Protein AF-A0A1H9VL06-F1 (afdb_monomer_lite)

Organism: NCBI:txid390241

Sequence (172 aa):
MDNLSITLTSAKCELLDNILKEFKDESYIKTDRVSKIFRGNDILAADYLGLLSQLQLITLIGEVEGYALPAMIGKQSGVKMFMSEGGFMRRFELKQLQETAGKGVQELQTENLNLSSANRTHKEKIEKMETVIRQYQEQIELFKQAKFNEIFIRIGLFLLGVALTWLIISLM

Secondary structure (DSSP, 8-state):
---------HHHHHHHHHHHHHTTT-SEEEHHHHHHHTTT-HHHHHHHHHHHHHTTSEEEES--TT-SS-SEEEEPTHHHHHHHTTHHHHHHHHHHHHHHHHHHHHHHHHHHHHHHHHHHHHHHHHHHHHHHHHHHHHHHHHHHHHHHHHHHHHHHHHHHHHHHHHHHHHH-

Foldseek 3Di:
DPPPPPPCDLVNQVLLLVVLVLCPVNQKDFCVSNCVSVVNPLQVSLVSLVVCVVVVQKDAAQDDPPGSHGGMIGGGPCSVVCVVCVGSNNVVVVVVVVVVVVVVVVVVVVVVVVVVVVVVVVVVVVVVVVVVVVVVVVVVVVVVVVVVVVVVVVVVVVVVVVVVVVVVVVVD

Radius of gyration: 45.83 Å; chains: 1; bounding box: 81×26×135 Å

Structure (mmCIF, N/CA/C/O backbone):
data_AF-A0A1H9VL06-F1
#
_entry.id   AF-A0A1H9VL06-F1
#
loop_
_atom_site.group_PDB
_atom_site.id
_atom_site.type_symbol
_atom_site.label_atom_id
_atom_site.label_alt_id
_atom_site.label_comp_id
_atom_site.label_asym_id
_atom_site.label_entity_id
_atom_site.label_seq_id
_atom_site.pdbx_PDB_ins_code
_atom_site.Cartn_x
_atom_site.Cartn_y
_atom_site.Cartn_z
_atom_site.occupancy
_atom_site.B_iso_or_equiv
_atom_site.auth_seq_id
_atom_site.auth_comp_id
_atom_site.auth_asym_id
_atom_site.auth_atom_id
_atom_site.pdbx_PDB_model_num
ATOM 1 N N . MET A 1 1 ? -14.306 11.930 6.493 1.00 37.00 1 MET A N 1
ATOM 2 C CA . MET A 1 1 ? -14.124 11.011 7.647 1.00 37.00 1 MET A CA 1
ATOM 3 C C . MET A 1 1 ? -12.625 10.969 7.934 1.00 37.00 1 MET A C 1
ATOM 5 O O . MET A 1 1 ? -11.997 9.934 7.773 1.00 37.00 1 MET A O 1
ATOM 9 N N . ASP A 1 2 ? -12.040 12.114 8.307 1.00 35.06 2 ASP A N 1
ATOM 10 C CA . ASP A 1 2 ? -10.597 12.365 8.112 1.00 35.06 2 ASP A CA 1
ATOM 11 C C . ASP A 1 2 ? -9.823 12.638 9.411 1.00 35.06 2 ASP A C 1
ATOM 13 O O . ASP A 1 2 ? -8.694 13.107 9.371 1.00 35.06 2 ASP A O 1
ATOM 17 N N . ASN A 1 3 ? -10.397 12.315 10.575 1.00 32.56 3 ASN A N 1
ATOM 18 C CA . ASN A 1 3 ? -9.820 12.676 11.879 1.00 32.56 3 ASN A CA 1
ATOM 19 C C . ASN A 1 3 ? -9.264 11.508 12.706 1.00 32.56 3 ASN A C 1
ATOM 21 O O . ASN A 1 3 ? -9.113 11.629 13.917 1.00 32.56 3 ASN A O 1
ATOM 25 N N . LEU A 1 4 ? -8.893 10.392 12.078 1.00 43.59 4 LEU A N 1
ATOM 26 C CA . LEU A 1 4 ? -8.028 9.407 12.731 1.00 43.59 4 LEU A CA 1
ATOM 27 C C . LEU A 1 4 ? -6.730 9.244 11.944 1.00 43.59 4 LEU A C 1
ATOM 29 O O . LEU A 1 4 ? -6.505 8.244 11.269 1.00 43.59 4 LEU A O 1
ATOM 33 N N . SER A 1 5 ? -5.823 10.209 12.110 1.00 39.56 5 SER A N 1
ATOM 34 C CA . SER A 1 5 ? -4.390 10.035 11.839 1.00 39.56 5 SER A CA 1
ATOM 35 C C . SER A 1 5 ? -3.718 9.156 12.908 1.00 39.56 5 SER A C 1
ATOM 37 O O . SER A 1 5 ? -2.572 9.389 13.291 1.00 39.56 5 SER A O 1
ATOM 39 N N . ILE A 1 6 ? -4.431 8.159 13.438 1.00 50.44 6 ILE A N 1
ATOM 40 C CA . ILE A 1 6 ? -3.809 7.116 14.239 1.00 50.44 6 ILE A CA 1
ATOM 41 C C . ILE A 1 6 ? -3.062 6.250 13.242 1.00 50.44 6 ILE A C 1
ATOM 43 O O . ILE A 1 6 ? -3.665 5.653 12.350 1.00 50.44 6 ILE A O 1
ATOM 47 N N . THR A 1 7 ? -1.743 6.183 13.381 1.00 57.81 7 THR A N 1
ATOM 48 C CA . THR A 1 7 ? -0.907 5.166 12.746 1.00 57.81 7 THR A CA 1
ATOM 49 C C . THR A 1 7 ? -1.349 3.808 13.303 1.00 57.81 7 THR A C 1
ATOM 51 O O . THR A 1 7 ? -0.815 3.291 14.286 1.00 57.81 7 THR A O 1
ATOM 54 N N . LEU A 1 8 ? -2.441 3.288 12.745 1.00 66.94 8 LEU A N 1
ATOM 55 C CA . LEU A 1 8 ? -2.994 1.977 13.030 1.00 66.94 8 LEU A CA 1
ATOM 56 C C . LEU A 1 8 ? -2.010 0.974 12.444 1.00 66.94 8 LEU A C 1
ATOM 58 O O . LEU A 1 8 ? -1.888 0.848 11.230 1.00 66.94 8 LEU A O 1
ATOM 62 N N . THR A 1 9 ? -1.239 0.327 13.310 1.00 82.69 9 THR A N 1
ATOM 63 C CA . THR A 1 9 ? -0.393 -0.800 12.923 1.00 82.69 9 THR A CA 1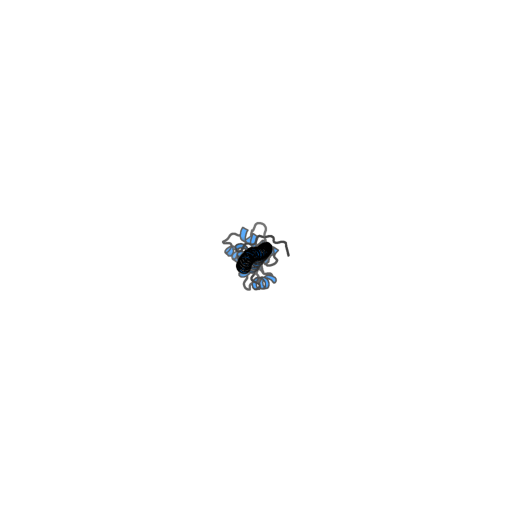
ATOM 64 C C . THR A 1 9 ? -1.247 -2.062 12.836 1.00 82.69 9 THR A C 1
ATOM 66 O O . THR A 1 9 ? -2.301 -2.139 13.468 1.00 82.69 9 THR A O 1
ATOM 69 N N . SER A 1 10 ? -0.768 -3.078 12.113 1.00 83.19 10 SER A N 1
ATOM 70 C CA . SER A 1 10 ? -1.447 -4.382 12.024 1.00 83.19 10 SER A CA 1
ATOM 71 C C . SER A 1 10 ? -1.817 -4.934 13.411 1.00 83.19 10 SER A C 1
ATOM 73 O O . SER A 1 10 ? -2.980 -5.222 13.673 1.00 83.19 10 SER A O 1
ATOM 75 N N . ALA A 1 11 ? -0.868 -4.927 14.356 1.00 85.25 11 ALA A N 1
ATOM 76 C CA . ALA A 1 11 ? -1.106 -5.387 15.726 1.00 85.25 11 ALA A CA 1
ATOM 77 C C . ALA A 1 11 ? -2.207 -4.595 16.462 1.00 85.25 11 ALA A C 1
ATOM 79 O O . ALA A 1 11 ? -2.993 -5.175 17.207 1.00 85.25 11 ALA A O 1
ATOM 80 N N . LYS A 1 12 ? -2.303 -3.273 16.244 1.00 86.62 12 LYS A N 1
ATOM 81 C CA . LYS A 1 12 ? -3.381 -2.453 16.823 1.00 86.62 12 LYS A CA 1
ATOM 82 C C . LYS A 1 12 ? -4.740 -2.838 16.238 1.00 86.62 12 LYS A C 1
ATOM 84 O O .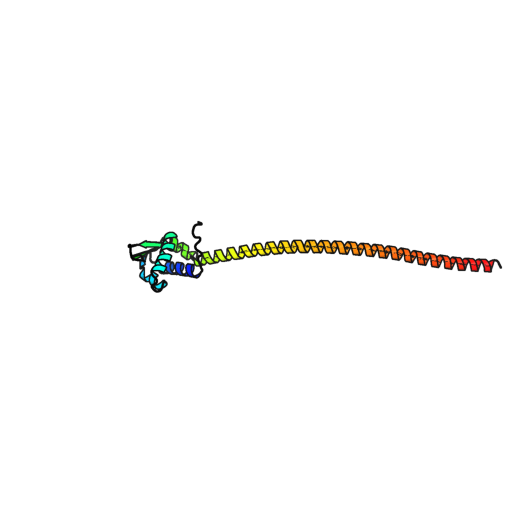 LYS A 1 12 ? -5.692 -3.008 16.993 1.00 86.62 12 LYS A O 1
ATOM 89 N N . CYS A 1 13 ? -4.824 -2.992 14.917 1.00 88.12 13 CYS A N 1
ATOM 90 C CA . CYS A 1 13 ? -6.049 -3.419 14.238 1.00 88.12 13 CYS A CA 1
ATOM 91 C C . CYS A 1 13 ? -6.510 -4.797 14.716 1.00 88.12 13 CYS A C 1
ATOM 93 O O . CYS A 1 13 ? -7.690 -4.985 14.989 1.00 88.12 13 CYS A O 1
ATOM 95 N N . GLU A 1 14 ? -5.576 -5.736 14.871 1.00 89.75 14 GLU A N 1
ATOM 96 C CA . GLU A 1 14 ? -5.870 -7.081 15.359 1.00 89.75 14 GLU A CA 1
ATOM 97 C C . GLU A 1 14 ? -6.457 -7.053 16.774 1.00 89.75 14 GLU A C 1
ATOM 99 O O . GLU A 1 14 ? -7.474 -7.692 17.034 1.00 89.75 14 GLU A O 1
ATOM 104 N N . LEU A 1 15 ? -5.860 -6.276 17.683 1.00 91.12 15 LEU A N 1
ATOM 105 C CA . LEU A 1 15 ? -6.366 -6.129 19.047 1.00 91.12 15 LEU A CA 1
ATOM 106 C C . LEU A 1 15 ? -7.764 -5.499 19.076 1.00 91.12 15 LEU A C 1
ATOM 108 O O . LEU A 1 15 ? -8.631 -6.002 19.787 1.00 91.12 15 LEU A O 1
ATOM 112 N N . LEU A 1 16 ? -8.013 -4.455 18.279 1.00 92.19 16 LEU A N 1
ATOM 113 C CA . LEU A 1 16 ? -9.342 -3.842 18.156 1.00 92.19 16 LEU A CA 1
ATOM 114 C C . LEU A 1 16 ? -10.381 -4.849 17.641 1.00 92.19 16 LEU A C 1
ATOM 116 O O . LEU A 1 16 ? -11.458 -4.977 18.224 1.00 92.19 16 LEU A O 1
ATOM 120 N N . ASP A 1 17 ? -10.042 -5.611 16.600 1.00 92.00 17 ASP A N 1
ATOM 121 C CA . ASP A 1 17 ? -10.915 -6.654 16.058 1.00 92.00 17 ASP A CA 1
ATOM 122 C C . ASP A 1 17 ? -11.160 -7.774 17.080 1.00 92.00 17 ASP A C 1
ATOM 124 O O . ASP A 1 17 ? -12.273 -8.289 17.172 1.00 92.00 17 ASP A O 1
ATOM 128 N N . ASN A 1 18 ? -10.158 -8.143 17.882 1.00 92.50 18 ASN A N 1
ATOM 129 C CA . ASN A 1 18 ? -10.296 -9.162 18.924 1.00 92.50 18 ASN A CA 1
ATOM 130 C C . ASN A 1 18 ? -11.260 -8.724 20.034 1.00 92.50 18 ASN A C 1
ATOM 132 O O . ASN A 1 18 ? -12.087 -9.528 20.462 1.00 92.50 18 ASN A O 1
ATOM 136 N N . ILE A 1 19 ? -11.237 -7.449 20.438 1.00 92.19 19 ILE A N 1
ATOM 137 C CA . ILE A 1 19 ? -12.223 -6.899 21.383 1.00 92.19 19 ILE A CA 1
ATOM 138 C C . ILE A 1 19 ? -13.637 -6.999 20.801 1.00 92.19 19 ILE A C 1
ATOM 140 O O . ILE A 1 19 ? -14.561 -7.434 21.484 1.00 92.19 19 ILE A O 1
ATOM 144 N N . LEU A 1 20 ? -13.822 -6.634 19.530 1.00 92.06 20 LEU A N 1
ATOM 145 C CA . LEU A 1 20 ? -15.137 -6.698 18.886 1.00 92.06 20 LEU A CA 1
ATOM 146 C C . LEU A 1 20 ? -15.634 -8.140 18.708 1.00 92.06 20 LEU A C 1
ATOM 148 O O . LEU A 1 20 ? -16.834 -8.396 18.828 1.00 92.06 20 LEU A O 1
ATOM 152 N N . LYS A 1 21 ? -14.731 -9.099 18.477 1.00 92.00 21 LYS A N 1
ATOM 153 C CA . LYS A 1 21 ? -15.059 -10.533 18.395 1.00 92.00 21 LYS A CA 1
ATOM 154 C C . LYS A 1 21 ? -15.513 -11.118 19.730 1.00 92.00 21 LYS A C 1
ATOM 156 O O . LYS A 1 21 ? -16.337 -12.033 19.719 1.00 92.00 21 LYS A O 1
ATOM 161 N N . GLU A 1 22 ? -15.049 -10.590 20.865 1.00 92.25 22 GLU A N 1
ATOM 162 C CA . GLU A 1 22 ? -15.485 -11.069 22.184 1.00 92.25 22 GLU A CA 1
ATOM 163 C C . GLU A 1 22 ? -16.991 -10.932 22.396 1.00 92.25 22 GLU A C 1
ATOM 165 O O . GLU A 1 22 ? -17.587 -11.757 23.086 1.00 92.25 22 GLU A O 1
ATOM 170 N N . PHE A 1 23 ? -17.641 -9.963 21.755 1.00 90.38 23 PHE A N 1
ATOM 171 C CA . PHE A 1 23 ? -19.088 -9.830 21.860 1.00 90.38 23 PHE A CA 1
ATOM 172 C C . PHE A 1 23 ? -19.846 -11.037 21.316 1.00 90.38 23 PHE A C 1
ATOM 174 O O . PHE A 1 23 ? -20.930 -11.312 21.815 1.00 90.38 23 PHE A O 1
ATOM 181 N N . LYS A 1 24 ? -19.319 -11.763 20.319 1.00 87.75 24 LYS A N 1
ATOM 182 C CA . LYS A 1 24 ? -20.062 -12.831 19.626 1.00 87.75 24 LYS A CA 1
ATOM 183 C C . LYS A 1 24 ? -21.483 -12.330 19.276 1.00 87.75 24 LYS A C 1
ATOM 185 O O . LYS A 1 24 ? -21.636 -11.298 18.612 1.00 87.75 24 LYS A O 1
ATOM 190 N N . ASP A 1 25 ? -22.515 -12.986 19.804 1.00 84.81 25 ASP A N 1
ATOM 191 C CA . ASP A 1 25 ? -23.921 -12.590 19.659 1.00 84.81 25 ASP A CA 1
ATOM 192 C C . ASP A 1 25 ? -24.446 -11.715 20.811 1.00 84.81 25 ASP A C 1
ATOM 194 O O . ASP A 1 25 ? -25.521 -11.125 20.705 1.00 84.81 25 ASP A O 1
ATOM 198 N N . GLU A 1 26 ? -23.675 -11.556 21.886 1.00 89.12 26 GLU A N 1
ATOM 199 C CA . GLU A 1 26 ? -24.036 -10.750 23.049 1.00 89.12 26 GLU A CA 1
ATOM 200 C C . GLU A 1 26 ? -24.085 -9.255 22.685 1.00 89.12 26 GLU A C 1
ATOM 202 O O . GLU A 1 26 ? -23.326 -8.747 21.848 1.00 89.12 26 GLU A O 1
ATOM 207 N N . SER A 1 27 ? -25.024 -8.538 23.309 1.00 89.38 27 SER A N 1
ATOM 208 C CA . SER A 1 27 ? -25.140 -7.076 23.176 1.00 89.38 27 SER A CA 1
ATOM 209 C C . SER A 1 27 ? -24.259 -6.336 24.177 1.00 89.38 27 SER A C 1
ATOM 211 O O . SER A 1 27 ? -23.960 -5.165 23.971 1.00 89.38 27 SER A O 1
ATOM 213 N N . TYR A 1 28 ? -23.823 -7.013 25.239 1.00 91.88 28 TYR A N 1
ATOM 214 C CA . TYR A 1 28 ? -22.965 -6.452 26.271 1.00 91.88 28 TYR A CA 1
ATOM 215 C C . TYR A 1 28 ? -21.981 -7.507 26.755 1.00 91.88 28 TYR A C 1
ATOM 217 O O . TYR A 1 28 ? -22.350 -8.671 26.876 1.00 91.88 28 TYR A O 1
ATOM 225 N N . ILE A 1 29 ? -20.764 -7.090 27.085 1.00 92.69 29 ILE A N 1
ATOM 226 C CA . ILE A 1 29 ? -19.753 -7.935 27.719 1.00 92.69 29 ILE A CA 1
ATOM 227 C C . ILE A 1 29 ? -19.229 -7.266 28.986 1.00 92.69 29 ILE A C 1
ATOM 229 O O . ILE A 1 29 ? -19.222 -6.040 29.115 1.00 92.69 29 ILE A O 1
ATOM 233 N N . LYS A 1 30 ? -18.787 -8.092 29.932 1.00 90.94 30 LYS A N 1
ATOM 234 C CA . LYS A 1 30 ? -18.057 -7.630 31.110 1.00 90.94 30 LYS A CA 1
ATOM 235 C C . LYS A 1 30 ? -16.602 -7.345 30.754 1.00 90.94 30 LYS A C 1
ATOM 237 O O . LYS A 1 30 ? -16.020 -7.974 29.867 1.00 90.94 30 LYS A O 1
ATOM 242 N N . THR A 1 31 ? -16.016 -6.405 31.477 1.00 89.12 31 THR A N 1
ATOM 243 C CA . THR A 1 31 ? -14.690 -5.880 31.156 1.00 89.12 31 THR A CA 1
ATOM 244 C C . THR A 1 31 ? -13.547 -6.841 31.496 1.00 89.12 31 THR A C 1
ATOM 246 O O . THR A 1 31 ? -12.474 -6.761 30.902 1.00 89.12 31 THR A O 1
ATOM 249 N N . ASP A 1 32 ? -13.792 -7.836 32.352 1.00 88.19 32 ASP A N 1
ATOM 250 C CA . ASP A 1 32 ? -12.866 -8.942 32.628 1.00 88.19 32 ASP A CA 1
ATOM 251 C C . ASP A 1 32 ? -12.513 -9.741 31.361 1.00 88.19 32 ASP A C 1
ATOM 253 O O . ASP A 1 32 ? -11.379 -10.199 31.207 1.00 88.19 32 ASP A O 1
ATOM 257 N N . ARG A 1 33 ? -13.454 -9.880 30.418 1.00 89.44 33 ARG A N 1
ATOM 258 C CA . ARG A 1 33 ? -13.209 -10.539 29.125 1.00 89.44 33 ARG A CA 1
ATOM 259 C C . ARG A 1 33 ? -12.225 -9.755 28.269 1.00 89.44 33 ARG A C 1
ATOM 261 O O . ARG A 1 33 ? -11.343 -10.351 27.659 1.00 89.44 33 ARG A O 1
ATOM 268 N N . VAL A 1 34 ? -12.337 -8.429 28.274 1.00 89.50 34 VAL A N 1
ATOM 269 C CA . VAL A 1 34 ? -11.412 -7.557 27.543 1.00 89.50 34 VAL A CA 1
ATOM 270 C C . VAL A 1 34 ? -10.051 -7.513 28.231 1.00 89.50 34 VAL A C 1
ATOM 272 O O . VAL A 1 34 ? -9.036 -7.674 27.562 1.00 89.50 34 VAL A O 1
ATOM 275 N N . SER A 1 35 ? -10.002 -7.409 29.561 1.00 88.44 35 SER A N 1
ATOM 276 C CA . SER A 1 35 ? -8.740 -7.410 30.317 1.00 88.44 35 SER A CA 1
ATOM 277 C C . SER A 1 35 ? -7.899 -8.675 30.053 1.00 88.44 35 SER A C 1
ATOM 279 O O . SER A 1 35 ? -6.672 -8.598 29.940 1.00 88.44 35 SER A O 1
ATOM 281 N N . LYS A 1 36 ? -8.534 -9.835 29.806 1.00 89.88 36 LYS A N 1
ATOM 282 C CA . LYS A 1 36 ? -7.838 -11.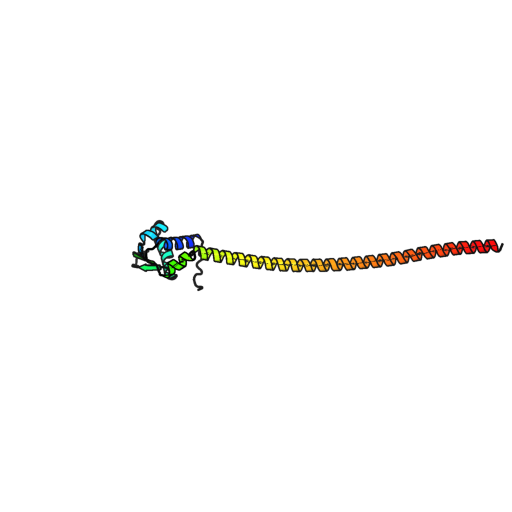070 29.383 1.00 89.88 36 LYS A CA 1
ATOM 283 C C . LYS A 1 36 ? -7.089 -10.927 28.054 1.00 89.88 36 LYS A C 1
ATOM 285 O O . LYS A 1 36 ? -5.986 -11.461 27.944 1.00 89.88 36 LYS A O 1
ATOM 290 N N . ILE A 1 37 ? -7.631 -10.194 27.076 1.00 89.31 37 ILE A N 1
ATOM 291 C CA . ILE A 1 37 ? -6.950 -9.923 25.792 1.00 89.31 37 ILE A CA 1
ATOM 292 C C . ILE A 1 37 ? -5.649 -9.151 26.040 1.00 89.31 37 ILE A C 1
ATOM 294 O O . ILE A 1 37 ? -4.616 -9.445 25.440 1.00 89.31 37 ILE A O 1
ATOM 298 N N . PHE A 1 38 ? -5.685 -8.208 26.980 1.00 90.06 38 PHE A N 1
ATOM 299 C CA . PHE A 1 38 ? -4.555 -7.352 27.336 1.00 90.06 38 PHE A CA 1
ATOM 300 C C . PHE A 1 38 ? -3.674 -7.924 28.453 1.00 90.06 38 PHE A C 1
ATOM 302 O O . PHE A 1 38 ? -2.795 -7.225 28.955 1.00 90.06 38 PHE A O 1
ATOM 309 N N . ARG A 1 39 ? -3.871 -9.194 28.840 1.00 88.38 39 ARG A N 1
ATOM 310 C CA . ARG A 1 39 ? -3.117 -9.875 29.910 1.00 88.38 39 ARG A CA 1
ATOM 311 C C . ARG A 1 39 ? -3.102 -9.088 31.233 1.00 88.38 39 ARG A C 1
ATOM 313 O O . ARG A 1 39 ? -2.088 -9.077 31.926 1.00 88.38 39 ARG A O 1
ATOM 320 N N . GLY A 1 40 ? -4.207 -8.421 31.567 1.00 83.94 40 GLY A N 1
ATOM 321 C CA . GLY A 1 40 ? -4.330 -7.598 32.776 1.00 83.94 40 GLY A CA 1
ATOM 322 C C . GLY A 1 40 ? -3.753 -6.183 32.662 1.00 83.94 40 GLY A C 1
ATOM 323 O O . GLY A 1 40 ? -3.675 -5.479 33.664 1.00 83.94 40 GLY A O 1
ATOM 324 N N . ASN A 1 41 ? -3.328 -5.743 31.471 1.00 88.69 41 ASN A N 1
ATOM 325 C CA . ASN A 1 41 ? -2.945 -4.350 31.254 1.00 88.69 41 ASN A CA 1
ATOM 326 C C . ASN A 1 41 ? -4.190 -3.481 31.035 1.00 88.69 41 ASN A C 1
ATOM 328 O O . ASN A 1 41 ? -4.588 -3.196 29.903 1.00 88.69 41 ASN A O 1
ATOM 332 N N . ASP A 1 42 ? -4.796 -3.072 32.144 1.00 87.12 42 ASP A N 1
ATOM 333 C CA . ASP A 1 42 ? -6.070 -2.356 32.151 1.00 87.12 42 ASP A CA 1
ATOM 334 C C . ASP A 1 42 ? -5.970 -0.937 31.575 1.00 87.12 42 ASP A C 1
ATOM 336 O O . ASP A 1 42 ? -6.920 -0.464 30.958 1.00 87.12 42 ASP A O 1
ATOM 340 N N . ILE A 1 43 ? -4.808 -0.287 31.697 1.00 87.69 43 ILE A N 1
ATOM 341 C CA . ILE A 1 43 ? -4.547 1.032 31.097 1.00 87.69 43 ILE A CA 1
ATOM 342 C C . ILE A 1 43 ? -4.575 0.919 29.570 1.00 87.69 43 ILE A C 1
ATOM 344 O O . ILE A 1 43 ? -5.278 1.665 28.895 1.00 87.69 43 ILE A O 1
ATOM 348 N N . LEU A 1 44 ? -3.858 -0.065 29.018 1.00 88.94 44 LEU A N 1
ATOM 349 C CA . LEU A 1 44 ? -3.837 -0.290 27.576 1.00 88.94 44 LEU A CA 1
ATOM 350 C C . LEU A 1 44 ? -5.215 -0.719 27.057 1.00 88.94 44 LEU A C 1
ATOM 352 O O . LEU A 1 44 ? -5.631 -0.287 25.988 1.00 88.94 44 LEU A O 1
ATOM 356 N N . ALA A 1 45 ? -5.941 -1.546 27.809 1.00 90.06 45 ALA A N 1
ATOM 357 C CA . ALA A 1 45 ? -7.308 -1.912 27.461 1.00 90.06 45 ALA A CA 1
ATOM 358 C C . ALA A 1 45 ? -8.230 -0.680 27.421 1.00 90.06 45 ALA A C 1
ATOM 360 O O . ALA A 1 45 ? -9.008 -0.538 26.477 1.00 90.06 45 ALA A O 1
ATOM 361 N N . ALA A 1 46 ? -8.107 0.229 28.393 1.00 89.62 46 ALA A N 1
ATOM 362 C CA . ALA A 1 46 ? -8.872 1.471 28.448 1.00 89.62 46 ALA A CA 1
ATOM 363 C C . ALA A 1 46 ? -8.630 2.350 27.215 1.00 89.62 46 ALA A C 1
ATOM 365 O O . ALA A 1 46 ? -9.594 2.813 26.609 1.00 89.62 46 ALA A O 1
ATOM 366 N N . ASP A 1 47 ? -7.376 2.495 26.776 1.00 89.62 47 ASP A N 1
ATOM 367 C CA . ASP A 1 47 ? -7.038 3.259 25.569 1.00 89.62 47 ASP A CA 1
ATOM 368 C C . ASP A 1 47 ? -7.762 2.709 24.328 1.00 89.62 47 ASP A C 1
ATOM 370 O O . ASP A 1 47 ? -8.360 3.457 23.552 1.00 89.62 47 ASP A O 1
ATOM 374 N N . TYR A 1 48 ? -7.758 1.385 24.140 1.00 90.88 48 TYR A N 1
ATOM 375 C CA . TYR A 1 48 ? -8.402 0.751 22.983 1.00 90.88 48 TYR A CA 1
ATOM 376 C C . TYR A 1 48 ? -9.928 0.823 23.057 1.00 90.88 48 TYR A C 1
ATOM 378 O O . TYR A 1 48 ? -10.585 1.017 22.034 1.00 90.88 48 TYR A O 1
ATOM 386 N N . LEU A 1 49 ? -10.501 0.701 24.254 1.00 91.50 49 LEU A N 1
ATOM 387 C CA . LEU A 1 49 ? -11.933 0.893 24.469 1.00 91.50 49 LEU A CA 1
ATOM 388 C C . LEU A 1 49 ? -12.346 2.348 24.210 1.00 91.50 49 LEU A C 1
ATOM 390 O O . LEU A 1 49 ? -13.358 2.587 23.553 1.00 91.50 49 LEU A O 1
ATOM 394 N N . GLY A 1 50 ? -11.531 3.315 24.630 1.00 89.44 50 GLY A N 1
ATOM 395 C CA . GLY A 1 50 ? -11.721 4.727 24.312 1.00 89.44 50 GLY A CA 1
ATOM 396 C C . GLY A 1 50 ? -11.757 4.966 22.803 1.00 89.44 50 GLY A C 1
ATOM 397 O O . GLY A 1 50 ? -12.677 5.612 22.304 1.00 89.44 50 GLY A O 1
ATOM 398 N N . LEU A 1 51 ? -10.828 4.364 22.053 1.00 89.06 51 LEU A N 1
ATOM 399 C CA . LEU A 1 51 ? -10.815 4.444 20.588 1.00 89.06 51 LEU A CA 1
ATOM 400 C C . LEU A 1 51 ? -12.067 3.833 19.949 1.00 89.06 51 LEU A C 1
ATOM 402 O O . LEU A 1 51 ? -12.675 4.448 19.075 1.00 89.06 51 LEU A O 1
ATOM 406 N N . LEU A 1 52 ? -12.484 2.642 20.382 1.00 90.88 52 LEU A N 1
ATOM 407 C CA . LEU A 1 52 ? -13.699 2.001 19.865 1.00 90.88 52 LEU A CA 1
ATOM 408 C C . LEU A 1 52 ? -14.968 2.801 20.202 1.00 90.88 52 LEU A C 1
ATOM 410 O O . LEU A 1 52 ? -15.910 2.816 19.408 1.00 90.88 52 LEU A O 1
ATOM 414 N N . SER A 1 53 ? -14.993 3.467 21.358 1.00 90.75 53 SER A N 1
ATOM 415 C CA . SER A 1 53 ? -16.084 4.349 21.783 1.00 90.75 53 SER A CA 1
ATOM 416 C C . SER A 1 53 ? -16.143 5.614 20.921 1.00 90.75 53 SER A C 1
ATOM 418 O O . SER A 1 53 ? -17.195 5.950 20.378 1.00 90.75 53 SER A O 1
ATOM 420 N N . GLN A 1 54 ? -14.995 6.259 20.677 1.00 89.62 54 GLN A N 1
ATOM 421 C CA . GLN A 1 54 ? -14.876 7.408 19.767 1.00 89.62 54 GLN A CA 1
ATOM 422 C C . GLN A 1 54 ? -15.310 7.070 18.336 1.00 89.62 54 GLN A C 1
ATOM 424 O O . GLN A 1 54 ? -15.916 7.895 17.655 1.00 89.62 54 GLN A O 1
ATOM 429 N N . LEU A 1 55 ? -15.029 5.844 17.889 1.00 87.62 55 LEU A N 1
ATOM 430 C CA . LEU A 1 55 ? -15.444 5.321 16.588 1.00 87.62 55 LEU A CA 1
ATOM 431 C C . LEU A 1 55 ? -16.907 4.860 16.542 1.00 87.62 55 LEU A C 1
ATOM 433 O O . LEU A 1 55 ? -17.337 4.358 15.505 1.00 87.62 55 LEU A O 1
ATOM 437 N N . GLN A 1 56 ? -17.667 5.026 17.630 1.00 89.62 56 GLN A N 1
ATOM 438 C CA . GLN A 1 56 ? -19.076 4.630 17.730 1.00 89.62 56 GLN A CA 1
ATOM 439 C C . GLN A 1 56 ? -19.296 3.141 17.415 1.00 89.62 56 GLN A C 1
ATOM 441 O O . GLN A 1 56 ? -20.275 2.736 16.793 1.00 89.62 56 GLN A O 1
ATOM 446 N N . LEU A 1 57 ? -18.354 2.296 17.832 1.00 89.56 57 LEU A N 1
ATOM 447 C CA . LEU A 1 57 ? -18.481 0.843 17.725 1.00 89.56 57 LEU A CA 1
ATOM 448 C C . LEU A 1 57 ? -18.931 0.245 19.056 1.00 89.56 57 LEU A C 1
ATOM 450 O O . LEU A 1 57 ? -19.682 -0.727 19.087 1.00 89.56 57 LEU A O 1
ATOM 454 N N . ILE A 1 58 ? -18.545 0.848 20.173 1.00 93.38 58 ILE A N 1
ATOM 455 C CA . ILE A 1 58 ? -18.966 0.394 21.498 1.00 93.38 58 ILE A CA 1
ATOM 456 C C . ILE A 1 58 ? -19.521 1.545 22.327 1.00 93.38 58 ILE A C 1
ATOM 458 O O . ILE A 1 58 ? -19.325 2.716 22.012 1.00 93.38 58 ILE A O 1
ATOM 462 N N . THR A 1 59 ? -20.201 1.190 23.408 1.00 92.06 59 THR A N 1
ATOM 463 C CA . THR A 1 59 ? -20.634 2.117 24.452 1.00 92.06 59 THR A CA 1
ATOM 464 C C . THR A 1 59 ? -20.048 1.655 25.776 1.00 92.06 59 THR A C 1
ATOM 466 O O . THR A 1 59 ? -20.198 0.491 26.146 1.00 92.06 59 THR A O 1
ATOM 469 N N . LEU A 1 60 ? -19.382 2.553 26.493 1.00 91.31 60 LEU A N 1
ATOM 470 C CA . LEU A 1 60 ? -18.798 2.273 27.804 1.00 91.31 60 LEU A CA 1
ATOM 471 C C . LEU A 1 60 ? -19.868 2.521 28.879 1.00 91.31 60 LEU A C 1
ATOM 473 O O . LEU A 1 60 ? -20.572 3.528 28.832 1.00 91.31 60 LEU A O 1
ATOM 477 N N . ILE A 1 61 ? -20.063 1.569 29.797 1.00 90.44 61 ILE A N 1
ATOM 478 C CA . ILE A 1 61 ? -21.148 1.590 30.792 1.00 90.44 61 ILE A CA 1
ATOM 479 C C . ILE A 1 61 ? -20.561 1.441 32.192 1.00 90.44 61 ILE A C 1
ATOM 481 O O . ILE A 1 61 ? -19.850 0.478 32.479 1.00 90.44 61 ILE A O 1
ATOM 485 N N . GLY A 1 62 ? -20.924 2.362 33.087 1.00 85.12 62 GLY A N 1
ATOM 486 C CA . GLY A 1 62 ? -20.430 2.362 34.464 1.00 85.12 62 GLY A CA 1
ATOM 487 C C . GLY A 1 62 ? -18.966 2.783 34.552 1.00 85.12 62 GLY A C 1
ATOM 488 O O . GLY A 1 62 ? -18.182 2.114 35.217 1.00 85.12 62 GLY A O 1
ATOM 489 N N . GLU A 1 63 ? -18.597 3.851 33.842 1.00 81.75 63 GLU A N 1
ATOM 490 C CA . GLU A 1 63 ? -17.323 4.538 34.055 1.00 81.75 63 GLU A CA 1
ATOM 491 C C . GLU A 1 63 ? -17.356 5.253 35.409 1.00 81.75 63 GLU A C 1
ATOM 493 O O . GLU A 1 63 ? -18.308 5.972 35.721 1.00 81.75 63 GLU A O 1
ATOM 498 N N . VAL A 1 64 ? -16.334 5.022 36.230 1.00 79.06 64 VAL A N 1
ATOM 499 C CA . VAL A 1 64 ? -16.200 5.607 37.568 1.00 79.06 64 VAL A CA 1
ATOM 500 C C . VAL A 1 64 ? -14.829 6.262 37.659 1.00 79.06 64 VAL A C 1
ATOM 502 O O . VAL A 1 64 ? -13.826 5.644 37.300 1.00 79.06 64 VAL A O 1
ATOM 505 N N . GLU A 1 65 ? -14.771 7.498 38.160 1.00 72.31 65 GLU A N 1
ATOM 506 C CA . GLU A 1 65 ? -13.496 8.180 38.399 1.00 72.31 65 GLU A CA 1
ATOM 507 C C . GLU A 1 65 ? -12.588 7.340 39.314 1.00 72.31 65 GLU A C 1
ATOM 509 O O . GLU A 1 65 ? -13.002 6.873 40.376 1.00 72.31 65 GLU A O 1
ATOM 514 N N . GLY A 1 66 ? -11.337 7.137 38.889 1.00 73.69 66 GLY A N 1
ATOM 515 C CA . GLY A 1 66 ? -10.335 6.357 39.623 1.00 73.69 66 GLY A CA 1
ATOM 516 C C . GLY A 1 66 ? -10.205 4.888 39.204 1.00 73.69 66 GLY A C 1
ATOM 517 O O . GLY A 1 66 ? -9.251 4.236 39.625 1.00 73.69 66 GLY A O 1
ATOM 518 N N . TYR A 1 67 ? -11.088 4.375 38.342 1.00 78.31 67 TYR A N 1
ATOM 519 C CA . TYR A 1 67 ? -10.961 3.043 37.745 1.00 78.31 67 TYR A CA 1
ATOM 520 C C . TYR A 1 67 ? -10.670 3.158 36.249 1.00 78.31 67 TYR A C 1
ATOM 522 O O . TYR A 1 67 ? -11.346 3.887 35.532 1.00 78.31 67 TYR A O 1
ATOM 530 N N . ALA A 1 68 ? -9.659 2.427 35.773 1.00 79.62 68 ALA A N 1
ATOM 531 C CA . ALA A 1 68 ? -9.238 2.493 34.371 1.00 79.62 68 ALA A CA 1
ATOM 532 C C . ALA A 1 68 ? -10.289 1.925 33.402 1.00 79.62 68 ALA A C 1
ATOM 534 O O . ALA A 1 68 ? -10.357 2.335 32.249 1.00 79.62 68 ALA A O 1
ATOM 535 N N . LEU A 1 69 ? -11.100 0.971 33.860 1.00 86.00 69 LEU A N 1
ATOM 536 C CA . LEU A 1 69 ? -12.004 0.202 33.019 1.00 86.00 69 LEU A CA 1
ATOM 537 C C . LEU A 1 69 ? -13.466 0.383 33.451 1.00 86.00 69 LEU A C 1
ATOM 539 O O . LEU A 1 69 ? -13.740 0.412 34.653 1.00 86.00 69 LEU A O 1
ATOM 543 N N . PRO A 1 70 ? -14.417 0.455 32.499 1.00 89.06 70 PRO A N 1
ATOM 544 C CA . PRO A 1 70 ? -15.841 0.527 32.814 1.00 89.06 70 PRO A CA 1
ATOM 545 C C . PRO A 1 70 ? -16.336 -0.782 33.438 1.00 89.06 70 PRO A C 1
ATOM 547 O O . PRO A 1 70 ? -15.699 -1.831 33.308 1.00 89.06 70 PRO A O 1
ATOM 550 N N . ALA A 1 71 ? -17.518 -0.766 34.051 1.00 87.44 71 ALA A N 1
ATOM 551 C CA . ALA A 1 71 ? -18.155 -1.984 34.552 1.00 87.44 71 ALA A CA 1
ATOM 552 C C . ALA A 1 71 ? -18.567 -2.944 33.419 1.00 87.44 71 ALA A C 1
ATOM 554 O O . ALA A 1 71 ? -18.426 -4.166 33.540 1.00 87.44 71 ALA A O 1
ATOM 555 N N . MET A 1 72 ? -19.093 -2.397 32.321 1.00 90.88 72 MET A N 1
ATOM 556 C CA . MET A 1 72 ? -19.566 -3.158 31.166 1.00 90.88 72 MET A CA 1
ATOM 557 C C . MET A 1 72 ? -19.332 -2.402 29.862 1.00 90.88 72 MET A C 1
ATOM 559 O O . MET A 1 72 ? -19.190 -1.180 29.831 1.00 90.88 72 MET A O 1
ATOM 563 N N . ILE A 1 73 ? -19.343 -3.150 28.765 1.00 93.62 73 ILE A N 1
ATOM 564 C CA . ILE A 1 73 ? -19.160 -2.619 27.421 1.00 93.62 73 ILE A CA 1
ATOM 565 C C . ILE A 1 73 ? -20.336 -3.089 26.570 1.00 93.62 73 ILE A C 1
ATOM 567 O O . ILE A 1 73 ? -20.610 -4.285 26.500 1.00 93.62 73 ILE A O 1
ATOM 571 N N . GLY A 1 74 ? -21.047 -2.156 25.944 1.00 92.19 74 GLY A N 1
ATOM 572 C CA . GLY A 1 74 ? -22.152 -2.416 25.025 1.00 92.19 74 GLY A CA 1
ATOM 573 C C . GLY A 1 74 ? -21.717 -2.398 23.564 1.00 92.19 74 GLY A C 1
ATOM 574 O O . GLY A 1 74 ? -20.898 -1.574 23.164 1.00 92.19 74 GLY A O 1
ATOM 575 N N . LYS A 1 75 ? -22.290 -3.293 22.760 1.00 92.94 75 LYS A N 1
ATOM 576 C CA . LYS A 1 75 ? -22.113 -3.366 21.307 1.00 92.94 75 LYS A CA 1
ATOM 577 C C . LYS A 1 75 ? -23.055 -2.381 20.626 1.00 92.94 75 LYS A C 1
ATOM 579 O O . LYS A 1 75 ? -24.263 -2.449 20.848 1.00 92.94 75 LYS A O 1
ATOM 584 N N . GLN A 1 76 ? -22.537 -1.517 19.754 1.00 91.75 76 GLN A N 1
ATOM 585 C CA . GLN A 1 76 ? -23.396 -0.690 18.905 1.00 91.75 76 GLN A CA 1
ATOM 586 C C . GLN A 1 76 ? -23.889 -1.462 17.672 1.00 91.75 76 GLN A C 1
ATOM 588 O O . GLN A 1 76 ? -23.283 -2.443 17.234 1.00 91.75 76 GLN A O 1
ATOM 593 N N . SER A 1 77 ? -25.002 -1.014 17.087 1.00 85.19 77 SER A N 1
ATOM 594 C CA . SER A 1 77 ? -25.648 -1.674 15.941 1.00 85.19 77 SER A CA 1
ATOM 595 C C . SER A 1 77 ? -24.726 -1.805 14.720 1.00 85.19 77 SER A C 1
ATOM 597 O O . SER A 1 77 ? -24.794 -2.807 14.006 1.00 85.19 77 SER A O 1
ATOM 599 N N . GLY A 1 78 ? -23.816 -0.846 14.520 1.00 83.69 78 GLY A N 1
ATOM 600 C CA . GLY A 1 78 ? -22.862 -0.828 13.407 1.00 83.69 78 GLY A CA 1
ATOM 601 C C . GLY A 1 78 ? -21.774 -1.906 13.465 1.00 83.69 78 GLY A C 1
ATOM 602 O O . GLY A 1 78 ? -21.202 -2.245 12.430 1.00 83.69 78 GLY A O 1
ATOM 603 N N . VAL A 1 79 ? -21.512 -2.510 14.631 1.00 87.75 79 VAL A N 1
ATOM 604 C CA . VAL A 1 79 ? -20.400 -3.465 14.806 1.00 87.75 79 VAL A CA 1
ATOM 605 C C . VAL A 1 79 ? -20.568 -4.709 13.954 1.00 87.75 79 VAL A C 1
ATOM 607 O O . VAL A 1 79 ? -19.603 -5.184 13.364 1.00 87.75 79 VAL A O 1
ATOM 610 N N . LYS A 1 80 ? -21.787 -5.253 13.864 1.00 87.12 80 LYS A N 1
ATOM 611 C CA . LYS A 1 80 ? -22.019 -6.493 13.112 1.00 87.12 80 LYS A CA 1
ATOM 612 C C . LYS A 1 80 ? -21.688 -6.305 11.630 1.00 87.12 80 LYS A C 1
ATOM 614 O O . LYS A 1 80 ? -21.019 -7.151 11.044 1.00 87.12 80 LYS A O 1
ATOM 619 N N . MET A 1 81 ? -22.121 -5.181 11.059 1.00 87.00 81 MET A N 1
ATOM 620 C CA . MET A 1 81 ? -21.820 -4.818 9.677 1.00 87.00 81 MET A CA 1
ATOM 621 C C . MET A 1 81 ? -20.320 -4.561 9.498 1.00 87.00 81 MET A C 1
ATOM 623 O O . MET A 1 81 ? -19.697 -5.174 8.636 1.00 87.00 81 MET A O 1
ATOM 627 N N . PHE A 1 82 ? -19.717 -3.766 10.382 1.00 88.69 82 PHE A N 1
ATOM 628 C CA . PHE A 1 82 ? -18.284 -3.472 10.361 1.00 88.69 82 PHE A CA 1
ATOM 629 C C . PHE A 1 82 ? -17.409 -4.738 10.393 1.00 88.69 82 PHE A C 1
ATOM 631 O O . PHE A 1 82 ? -16.478 -4.881 9.603 1.00 88.69 82 PHE A O 1
ATOM 638 N N . MET A 1 83 ? -17.737 -5.696 11.263 1.00 89.12 83 MET A N 1
ATOM 639 C CA . MET A 1 83 ? -17.015 -6.967 11.354 1.00 89.12 83 MET A CA 1
ATOM 640 C C . MET A 1 83 ? -17.267 -7.869 10.140 1.00 89.12 83 MET A C 1
ATOM 642 O O . MET A 1 83 ? -16.354 -8.571 9.714 1.00 89.12 83 MET A O 1
ATOM 646 N N . SER A 1 84 ? -18.468 -7.833 9.546 1.00 86.56 84 SER A N 1
ATOM 647 C CA . SER A 1 84 ? -18.764 -8.578 8.311 1.00 86.56 84 SER A CA 1
ATOM 648 C C . SER A 1 84 ? -17.997 -8.055 7.093 1.00 86.56 84 SER A C 1
ATOM 650 O O . SER A 1 84 ? -17.673 -8.824 6.194 1.00 86.56 84 SER A O 1
ATOM 652 N N . GLU A 1 85 ? -17.630 -6.772 7.098 1.00 85.75 85 GLU A N 1
ATOM 653 C CA . GLU A 1 85 ? -16.755 -6.154 6.095 1.00 85.75 85 GLU A CA 1
ATOM 654 C C . GLU A 1 85 ? -15.261 -6.462 6.325 1.00 85.75 85 GLU A C 1
ATOM 656 O O . GLU A 1 85 ? -14.408 -5.990 5.573 1.00 85.75 85 GLU A O 1
ATOM 661 N N . GLY A 1 86 ? -14.924 -7.253 7.350 1.00 81.38 86 GLY A N 1
ATOM 662 C CA . GLY A 1 86 ? -13.550 -7.643 7.676 1.00 81.38 86 GLY A CA 1
ATOM 663 C C . GLY A 1 86 ? -12.843 -6.744 8.697 1.00 81.38 86 GLY A C 1
ATOM 664 O O . GLY A 1 86 ? -11.639 -6.900 8.901 1.00 81.38 86 GLY A O 1
ATOM 665 N N . GLY A 1 87 ? -13.566 -5.827 9.348 1.00 89.75 87 GLY A N 1
ATOM 666 C CA . GLY A 1 87 ? -13.079 -5.078 10.506 1.00 89.75 87 GLY A CA 1
ATOM 667 C C . GLY A 1 87 ? -11.951 -4.083 10.215 1.00 89.75 87 GLY A C 1
ATOM 668 O O . GLY A 1 87 ? -11.812 -3.541 9.111 1.00 89.75 87 GLY A O 1
ATOM 669 N N . PHE A 1 88 ? -11.136 -3.817 11.234 1.00 89.62 88 PHE A N 1
ATOM 670 C CA . PHE A 1 88 ? -9.993 -2.911 11.144 1.00 89.62 88 PHE A CA 1
ATOM 671 C C . PHE A 1 88 ? -8.875 -3.487 10.279 1.00 89.62 88 PHE A C 1
ATOM 673 O O . PHE A 1 88 ? -8.260 -2.740 9.511 1.00 89.62 88 PHE A O 1
ATOM 680 N N . MET A 1 89 ? -8.629 -4.799 10.354 1.00 87.31 89 MET A N 1
ATOM 681 C CA . MET A 1 89 ? -7.563 -5.435 9.579 1.00 87.31 89 MET A CA 1
ATOM 682 C C . MET A 1 89 ? -7.791 -5.294 8.073 1.00 87.31 89 MET A C 1
ATOM 684 O O . MET A 1 89 ? -6.887 -4.887 7.343 1.00 87.31 89 MET A O 1
ATOM 688 N N . ARG A 1 90 ? -9.022 -5.519 7.599 1.00 85.44 90 ARG A N 1
ATOM 689 C CA . ARG A 1 90 ? -9.334 -5.389 6.172 1.00 85.44 90 ARG A CA 1
ATOM 690 C C . ARG A 1 90 ? -9.122 -3.969 5.657 1.00 85.44 90 ARG A C 1
ATOM 692 O O . ARG A 1 90 ? -8.595 -3.772 4.563 1.00 85.44 90 ARG A O 1
ATOM 699 N N . ARG A 1 91 ? -9.506 -2.964 6.445 1.00 85.06 91 ARG A N 1
ATOM 700 C CA . ARG A 1 91 ? -9.307 -1.548 6.094 1.00 85.06 91 ARG A CA 1
ATOM 701 C C . ARG A 1 91 ? -7.824 -1.184 6.040 1.00 85.06 91 ARG A C 1
ATOM 703 O O . ARG A 1 91 ? -7.417 -0.421 5.166 1.00 85.06 91 ARG A O 1
ATOM 710 N N . PHE A 1 92 ? -7.018 -1.757 6.930 1.00 84.19 92 PHE A N 1
ATOM 711 C CA . PHE A 1 92 ? -5.568 -1.587 6.924 1.00 84.19 92 PHE A CA 1
ATOM 712 C C . PHE A 1 92 ? -4.916 -2.201 5.676 1.00 84.19 92 PHE A C 1
ATOM 714 O O . PHE A 1 92 ? -4.137 -1.526 5.006 1.00 84.19 92 PHE A O 1
ATOM 721 N N . GLU A 1 93 ? -5.287 -3.430 5.307 1.00 83.06 93 GLU A N 1
ATOM 722 C CA . GLU A 1 93 ? -4.813 -4.078 4.075 1.00 83.06 93 GLU A CA 1
ATOM 723 C C . GLU A 1 93 ? -5.174 -3.276 2.824 1.00 83.06 93 GLU A C 1
ATOM 725 O O . GLU A 1 93 ? -4.326 -3.046 1.965 1.00 83.06 93 GLU A O 1
ATOM 730 N N . LEU A 1 94 ? -6.424 -2.812 2.724 1.00 83.75 94 LEU A N 1
ATOM 731 C CA . LEU A 1 94 ? -6.875 -2.012 1.585 1.00 83.75 94 LEU A CA 1
ATOM 732 C C . LEU A 1 94 ? -6.079 -0.712 1.456 1.00 83.75 94 LEU A C 1
ATOM 734 O O . LEU A 1 94 ? -5.718 -0.330 0.344 1.00 83.75 94 LEU A O 1
ATOM 738 N N . LYS A 1 95 ? -5.761 -0.061 2.579 1.00 81.31 95 LYS A N 1
ATOM 739 C CA . LYS A 1 95 ? -4.929 1.143 2.582 1.00 81.31 95 LYS A CA 1
ATOM 740 C C . LYS A 1 95 ? -3.500 0.847 2.121 1.00 81.31 95 LYS A C 1
ATOM 742 O O . LYS A 1 95 ? -2.986 1.571 1.274 1.00 81.31 95 LYS A O 1
ATOM 747 N N . GLN A 1 96 ? -2.887 -0.238 2.599 1.00 78.88 96 GLN A N 1
ATOM 748 C CA . GLN A 1 96 ? -1.561 -0.646 2.120 1.00 78.88 96 GLN A CA 1
ATOM 749 C C . GLN A 1 96 ? -1.559 -0.959 0.623 1.00 78.88 96 GLN A C 1
ATOM 751 O O . GLN A 1 96 ? -0.663 -0.527 -0.096 1.00 78.88 96 GLN A O 1
ATOM 756 N N . LEU A 1 97 ? -2.575 -1.674 0.135 1.00 78.56 97 LEU A N 1
ATOM 757 C CA . LEU A 1 97 ? -2.708 -1.987 -1.285 1.00 78.56 97 LEU A CA 1
ATOM 758 C C . LEU A 1 97 ? -2.862 -0.721 -2.131 1.00 78.56 97 LEU A C 1
ATOM 760 O O . LEU A 1 97 ? -2.250 -0.635 -3.191 1.00 78.56 97 LEU A O 1
ATOM 764 N N . GLN A 1 98 ? -3.625 0.272 -1.666 1.00 77.19 98 GLN A N 1
ATOM 765 C CA . GLN A 1 98 ? -3.743 1.567 -2.343 1.00 77.19 98 GLN A CA 1
ATOM 766 C C . GLN A 1 98 ? -2.415 2.327 -2.374 1.00 77.19 98 GLN A C 1
ATOM 768 O O . GLN A 1 98 ? -2.054 2.870 -3.416 1.00 77.19 98 GLN A O 1
ATOM 773 N N . GLU A 1 99 ? -1.669 2.346 -1.269 1.00 76.44 99 GLU A N 1
ATOM 774 C CA . GLU A 1 99 ? -0.355 2.995 -1.212 1.00 76.44 99 GLU A CA 1
ATOM 775 C C . GLU A 1 99 ? 0.659 2.305 -2.139 1.00 76.44 99 GLU A C 1
ATOM 777 O O . GLU A 1 99 ? 1.372 2.980 -2.883 1.00 76.44 99 GLU A O 1
ATOM 782 N N . THR A 1 100 ? 0.692 0.970 -2.162 1.00 74.62 100 THR A N 1
ATOM 783 C CA . THR A 1 100 ? 1.564 0.200 -3.063 1.00 74.62 100 THR A CA 1
ATOM 784 C C . THR A 1 100 ? 1.151 0.358 -4.525 1.00 74.62 100 THR A C 1
ATOM 786 O O . THR A 1 100 ? 2.011 0.560 -5.381 1.00 74.62 100 THR A O 1
ATOM 789 N N . ALA A 1 101 ? -0.148 0.335 -4.831 1.00 74.38 101 ALA A N 1
ATOM 790 C CA . ALA A 1 101 ? -0.644 0.578 -6.184 1.00 74.38 101 ALA A CA 1
ATOM 791 C C . ALA A 1 101 ? -0.311 2.002 -6.659 1.00 74.38 101 ALA A C 1
ATOM 793 O O . ALA A 1 101 ? 0.128 2.182 -7.793 1.00 74.38 101 ALA A O 1
ATOM 794 N N . GLY A 1 102 ? -0.454 3.006 -5.788 1.00 75.12 102 GLY A N 1
ATOM 795 C CA . GLY A 1 102 ? -0.083 4.390 -6.082 1.00 75.12 102 GLY A CA 1
ATOM 796 C C . GLY A 1 102 ? 1.405 4.548 -6.407 1.00 75.12 102 GLY A C 1
ATOM 797 O O . GLY A 1 102 ? 1.746 5.206 -7.391 1.00 75.12 102 GLY A O 1
ATOM 798 N N . LYS A 1 103 ? 2.285 3.892 -5.640 1.00 71.50 103 LYS A N 1
ATOM 799 C CA . LYS A 1 103 ? 3.730 3.844 -5.930 1.00 71.50 103 LYS A CA 1
ATOM 800 C C . LYS A 1 103 ? 4.023 3.159 -7.266 1.00 71.50 103 LYS A C 1
ATOM 802 O O . LYS A 1 103 ? 4.748 3.723 -8.079 1.00 71.50 103 LYS A O 1
ATOM 807 N N . GLY A 1 104 ? 3.389 2.018 -7.540 1.00 75.75 104 GLY A N 1
ATOM 808 C CA . GLY A 1 104 ? 3.553 1.307 -8.812 1.00 75.75 104 GLY A CA 1
ATOM 809 C C . GLY A 1 104 ? 3.142 2.145 -10.029 1.00 75.75 104 GLY A C 1
ATOM 810 O O . GLY A 1 104 ? 3.826 2.139 -11.048 1.00 75.75 104 GLY A O 1
ATOM 811 N N . VAL A 1 105 ? 2.068 2.937 -9.927 1.00 76.69 105 VAL A N 1
ATOM 812 C CA . VAL A 1 105 ? 1.660 3.856 -11.007 1.00 76.69 105 VAL A CA 1
ATOM 813 C C . VAL A 1 105 ? 2.708 4.947 -11.250 1.00 76.69 105 VAL A C 1
ATOM 815 O O . VAL A 1 105 ? 2.993 5.268 -12.404 1.00 76.69 105 VAL A O 1
ATOM 818 N N . GLN A 1 106 ? 3.301 5.508 -10.193 1.00 77.00 106 GLN A N 1
ATOM 819 C CA . GLN A 1 106 ? 4.361 6.517 -10.323 1.00 77.00 106 GLN A CA 1
ATOM 820 C C . GLN A 1 106 ? 5.641 5.940 -10.940 1.00 77.00 106 GLN A C 1
ATOM 822 O O . GLN A 1 106 ? 6.255 6.578 -11.800 1.00 77.00 106 GLN A O 1
ATOM 827 N N . GLU A 1 107 ? 6.026 4.729 -10.542 1.00 78.69 107 GLU A N 1
ATOM 828 C CA . GLU A 1 107 ? 7.170 4.014 -11.116 1.00 78.69 107 GLU A CA 1
ATOM 829 C C . GLU A 1 107 ? 6.963 3.763 -12.613 1.00 78.69 107 GLU A C 1
ATOM 831 O O . GLU A 1 107 ? 7.813 4.144 -13.418 1.00 78.69 107 GLU A O 1
ATOM 836 N N . LEU A 1 108 ? 5.793 3.250 -13.008 1.00 76.38 108 LEU A N 1
ATOM 837 C CA . LEU A 1 108 ? 5.454 3.011 -14.414 1.00 76.38 108 LEU A CA 1
ATOM 838 C C . LEU A 1 108 ? 5.441 4.298 -15.250 1.00 76.38 108 LEU A C 1
ATOM 840 O O . LEU A 1 108 ? 5.895 4.301 -16.395 1.00 76.38 108 LEU A O 1
ATOM 844 N N . GLN A 1 109 ? 4.943 5.412 -14.705 1.00 80.56 109 GLN A N 1
ATOM 845 C CA . GLN A 1 109 ? 5.005 6.707 -15.393 1.00 80.56 109 GLN A CA 1
ATOM 846 C C . GLN A 1 109 ? 6.449 7.168 -15.602 1.00 80.56 109 GLN A C 1
ATOM 848 O O . GLN A 1 109 ? 6.797 7.637 -16.687 1.00 80.56 109 GLN A O 1
ATOM 853 N N . THR A 1 110 ? 7.292 7.004 -14.584 1.00 86.81 110 THR A N 1
ATOM 854 C CA . THR A 1 110 ? 8.711 7.366 -14.645 1.00 86.81 110 THR A CA 1
ATOM 855 C C . THR A 1 110 ? 9.449 6.512 -15.675 1.00 86.81 110 THR A C 1
ATOM 857 O O . THR A 1 110 ? 10.201 7.037 -16.497 1.00 86.81 110 THR A O 1
ATOM 860 N N . GLU A 1 111 ? 9.189 5.205 -15.695 1.00 84.88 111 GLU A N 1
ATOM 861 C CA . GLU A 1 111 ? 9.757 4.285 -16.679 1.00 84.88 111 GLU A CA 1
ATOM 862 C C . GLU A 1 111 ? 9.330 4.648 -18.106 1.00 84.88 111 GLU A C 1
ATOM 864 O O . GLU A 1 111 ? 10.168 4.718 -19.004 1.00 84.88 111 GLU A O 1
ATOM 869 N N . ASN A 1 112 ? 8.056 4.982 -18.321 1.00 82.62 112 ASN A N 1
ATOM 870 C CA . ASN A 1 112 ? 7.558 5.366 -19.641 1.00 82.62 112 ASN A CA 1
ATOM 871 C C . ASN A 1 112 ? 8.182 6.686 -20.140 1.00 82.62 112 ASN A C 1
ATOM 873 O O . ASN A 1 112 ? 8.541 6.813 -21.313 1.00 82.62 112 ASN A O 1
ATOM 877 N N . LEU A 1 113 ? 8.392 7.659 -19.246 1.00 86.38 113 LEU A N 1
ATOM 878 C CA . LEU A 1 113 ? 9.125 8.889 -19.568 1.00 86.38 113 LEU A CA 1
ATOM 879 C C . LEU A 1 113 ? 10.580 8.598 -19.967 1.00 86.38 113 LEU A C 1
ATOM 881 O O . LEU A 1 113 ? 11.066 9.158 -20.954 1.00 86.38 113 LEU A O 1
ATOM 885 N N . ASN A 1 114 ? 11.251 7.689 -19.256 1.00 89.25 114 ASN A N 1
ATOM 886 C CA . ASN A 1 114 ? 12.621 7.271 -19.559 1.00 89.25 114 ASN A CA 1
ATOM 887 C C . ASN A 1 114 ? 12.722 6.499 -20.883 1.00 89.25 114 ASN A C 1
ATOM 889 O O . ASN A 1 114 ? 13.634 6.732 -21.673 1.00 89.25 114 ASN A O 1
ATOM 893 N N . LEU A 1 115 ? 11.771 5.614 -21.175 1.00 88.12 115 LEU A N 1
ATOM 894 C CA . LEU A 1 115 ? 11.717 4.906 -22.455 1.00 88.12 115 LEU A CA 1
ATOM 895 C C . LEU A 1 115 ? 11.442 5.866 -23.615 1.00 88.12 115 LEU A C 1
ATOM 897 O O . LEU A 1 115 ? 12.039 5.744 -24.684 1.00 88.12 115 LEU A O 1
ATOM 901 N N . SER A 1 116 ? 10.569 6.853 -23.412 1.00 86.62 116 SER A N 1
ATOM 902 C CA . SER A 1 116 ? 10.286 7.889 -24.407 1.00 86.62 116 SER A CA 1
ATOM 903 C C . SER A 1 116 ? 11.522 8.741 -24.712 1.00 86.62 116 SER A C 1
ATOM 905 O O . SER A 1 116 ? 11.817 9.000 -25.882 1.00 86.62 116 SER A O 1
ATOM 907 N N . SER A 1 117 ? 12.294 9.132 -23.692 1.00 88.00 117 SER A N 1
ATOM 908 C CA . SER A 1 117 ? 13.540 9.880 -23.888 1.00 88.00 117 SER A CA 1
ATOM 909 C C . SER A 1 117 ? 14.619 9.032 -24.569 1.00 88.00 117 SER A C 1
ATOM 911 O O . SER A 1 117 ? 15.209 9.486 -25.549 1.00 88.00 117 SER A O 1
ATOM 913 N N . ALA A 1 118 ? 14.799 7.774 -24.154 1.00 87.69 118 ALA A N 1
ATOM 914 C CA . ALA A 1 118 ? 15.717 6.840 -24.802 1.00 87.69 118 ALA A CA 1
ATOM 915 C C . ALA A 1 118 ? 15.359 6.628 -26.281 1.00 87.69 118 ALA A C 1
ATOM 917 O O . ALA A 1 118 ? 16.227 6.703 -27.150 1.00 87.69 118 ALA A O 1
ATOM 918 N N . ASN A 1 119 ? 14.072 6.451 -26.593 1.00 88.88 119 ASN A N 1
ATOM 919 C CA . ASN A 1 119 ? 13.591 6.326 -27.969 1.00 88.88 119 ASN A CA 1
ATOM 920 C C . ASN A 1 119 ? 13.895 7.567 -28.816 1.00 88.88 119 ASN A C 1
ATOM 922 O O . ASN A 1 119 ? 14.246 7.425 -29.988 1.00 88.88 119 ASN A O 1
ATOM 926 N N . ARG A 1 120 ? 13.805 8.780 -28.252 1.00 86.19 120 ARG A N 1
ATOM 927 C CA . ARG A 1 120 ? 14.220 10.007 -28.958 1.00 86.19 120 ARG A CA 1
ATOM 928 C C . ARG A 1 120 ? 15.712 9.987 -29.267 1.00 86.19 120 ARG A C 1
ATOM 930 O O . ARG A 1 120 ? 16.088 10.184 -30.417 1.00 86.19 120 ARG A O 1
ATOM 937 N N . THR A 1 121 ? 16.550 9.652 -28.289 1.00 89.44 121 THR A N 1
ATOM 938 C CA . THR A 1 121 ? 18.001 9.542 -28.497 1.00 89.44 121 THR A CA 1
ATOM 939 C C . THR A 1 121 ? 18.355 8.477 -29.537 1.00 89.44 121 THR A C 1
ATOM 941 O O . THR A 1 121 ? 19.254 8.680 -30.352 1.00 89.44 121 THR A O 1
ATOM 944 N N . HIS A 1 122 ? 17.654 7.342 -29.543 1.00 86.69 122 HIS A N 1
ATOM 945 C CA . HIS A 1 122 ? 17.844 6.314 -30.563 1.00 86.69 122 HIS A CA 1
ATOM 946 C C . HIS A 1 122 ? 17.440 6.807 -31.954 1.00 86.69 122 HIS A C 1
ATOM 948 O O . HIS A 1 122 ? 18.202 6.596 -32.894 1.00 86.69 122 HIS A O 1
ATOM 954 N N . LYS A 1 123 ? 16.315 7.521 -32.089 1.00 89.75 123 LYS A N 1
ATOM 955 C CA . LYS A 1 123 ? 15.907 8.138 -33.362 1.00 89.75 123 LYS A CA 1
ATOM 956 C C . LYS A 1 123 ? 16.943 9.132 -33.883 1.00 89.75 123 LYS A C 1
ATOM 958 O O . LYS A 1 123 ? 17.336 9.030 -35.038 1.00 89.75 123 LYS A O 1
ATOM 963 N N . GLU A 1 124 ? 17.451 10.018 -33.030 1.00 91.38 124 GLU A N 1
ATOM 964 C CA . GLU A 1 124 ? 18.499 10.976 -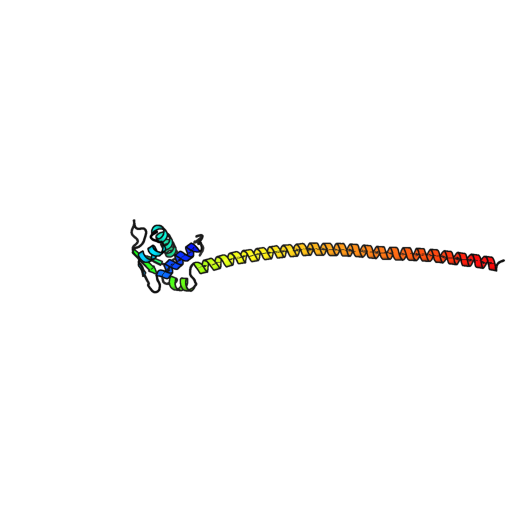33.413 1.00 91.38 124 GLU A CA 1
ATOM 965 C C . GLU A 1 124 ? 19.790 10.279 -33.869 1.00 91.38 124 GLU A C 1
ATOM 967 O O . GLU A 1 124 ? 20.453 10.724 -34.805 1.00 91.38 124 GLU A O 1
ATOM 972 N N . LYS A 1 125 ? 20.171 9.172 -33.217 1.00 90.19 125 LYS A N 1
ATOM 973 C CA . LYS A 1 125 ? 21.330 8.371 -33.639 1.00 90.19 125 LYS A CA 1
ATOM 974 C C . LYS A 1 125 ? 21.097 7.706 -34.993 1.00 90.19 125 LYS A C 1
ATOM 976 O O . LYS A 1 125 ? 22.014 7.706 -35.807 1.00 90.19 125 LYS A O 1
ATOM 981 N N . ILE A 1 126 ? 19.901 7.165 -35.228 1.00 90.06 126 ILE A N 1
ATOM 982 C CA . ILE A 1 126 ? 19.532 6.555 -36.511 1.00 90.06 126 ILE A CA 1
ATOM 983 C C . ILE A 1 126 ? 19.609 7.600 -37.625 1.00 90.06 126 ILE A C 1
ATOM 985 O O . ILE A 1 126 ? 20.284 7.361 -38.618 1.00 90.06 126 ILE A O 1
ATOM 989 N N . GLU A 1 127 ? 19.043 8.789 -37.424 1.00 91.94 127 GLU A N 1
ATOM 990 C CA . GLU A 1 127 ? 19.082 9.874 -38.412 1.00 91.94 127 GLU A CA 1
ATOM 991 C C . GLU A 1 127 ? 20.524 10.324 -38.724 1.00 91.94 127 GLU A C 1
ATOM 993 O O . GLU A 1 127 ? 20.916 10.502 -39.881 1.00 91.94 127 GLU A O 1
ATOM 998 N N . LYS A 1 128 ? 21.379 10.429 -37.698 1.00 90.56 128 LYS A N 1
ATOM 999 C CA . LYS A 1 128 ? 22.816 10.693 -37.890 1.00 90.56 128 LYS A CA 1
ATOM 1000 C C . LYS A 1 128 ? 23.522 9.574 -38.659 1.00 90.56 128 LYS A C 1
ATOM 1002 O O . LYS A 1 128 ? 24.375 9.852 -39.493 1.00 90.56 128 LYS A O 1
ATOM 1007 N N . MET A 1 129 ? 23.193 8.312 -38.400 1.00 86.25 129 MET A N 1
ATOM 1008 C CA . MET A 1 129 ? 23.771 7.191 -39.147 1.00 86.25 129 MET A CA 1
ATOM 1009 C C . MET A 1 129 ? 23.290 7.176 -40.601 1.00 86.25 129 MET A C 1
ATOM 1011 O O . MET A 1 129 ? 24.101 6.967 -41.498 1.00 86.25 129 MET A O 1
ATOM 1015 N N . GLU A 1 130 ? 22.012 7.456 -40.856 1.00 90.88 130 GLU A N 1
ATOM 1016 C CA . GLU A 1 130 ? 21.443 7.539 -42.205 1.00 90.88 130 GLU A CA 1
ATOM 1017 C C . GLU A 1 130 ? 22.089 8.653 -43.034 1.00 90.88 130 GLU A C 1
ATOM 1019 O O . GLU A 1 130 ? 22.469 8.431 -44.185 1.00 90.88 130 GLU A O 1
ATOM 1024 N N . THR A 1 131 ? 22.289 9.835 -42.446 1.00 91.56 131 THR A N 1
ATOM 1025 C CA . THR A 1 131 ? 22.983 10.945 -43.121 1.00 91.56 131 THR A CA 1
ATOM 1026 C C . THR A 1 131 ? 24.431 10.600 -43.463 1.00 91.56 131 THR A C 1
ATOM 1028 O O . THR A 1 131 ? 24.868 10.853 -44.585 1.00 91.56 131 THR A O 1
ATOM 1031 N N . VAL A 1 132 ? 25.160 9.958 -42.548 1.00 90.00 132 VAL A N 1
ATOM 1032 C CA . VAL A 1 132 ? 26.532 9.491 -42.799 1.00 90.00 132 VAL A CA 1
ATOM 1033 C C . VAL A 1 132 ? 26.569 8.424 -43.898 1.00 90.00 132 VAL A C 1
ATOM 1035 O O . VAL A 1 132 ? 27.410 8.493 -44.793 1.00 90.00 132 VAL A O 1
ATOM 1038 N N . ILE A 1 133 ? 25.641 7.460 -43.886 1.00 89.19 133 ILE A N 1
ATOM 1039 C CA . ILE A 1 133 ? 25.532 6.437 -44.939 1.00 89.19 133 ILE A CA 1
ATOM 1040 C C . ILE A 1 133 ? 25.295 7.092 -46.301 1.00 89.19 133 ILE A C 1
ATOM 1042 O O . ILE A 1 133 ? 25.962 6.735 -47.273 1.00 89.19 133 ILE A O 1
ATOM 1046 N N . ARG A 1 134 ? 24.396 8.077 -46.373 1.00 90.81 134 ARG A N 1
ATOM 1047 C CA . ARG A 1 134 ? 24.106 8.808 -47.610 1.00 90.81 134 ARG A CA 1
ATOM 1048 C C . ARG A 1 134 ? 25.334 9.549 -48.139 1.00 90.81 134 ARG A C 1
ATOM 1050 O O . ARG A 1 134 ? 25.644 9.439 -49.320 1.00 90.81 134 ARG A O 1
ATOM 1057 N N . GLN A 1 135 ? 26.084 10.218 -47.265 1.00 89.62 135 GLN A N 1
ATOM 1058 C CA . GLN A 1 135 ? 27.339 10.875 -47.643 1.00 89.62 135 GLN A CA 1
ATOM 1059 C C . GLN A 1 135 ? 28.373 9.882 -48.189 1.00 89.62 135 GLN A C 1
ATOM 1061 O O . GLN A 1 135 ? 29.052 10.174 -49.172 1.00 89.62 135 GLN A O 1
ATOM 1066 N N . TYR A 1 136 ? 28.492 8.695 -47.587 1.00 87.00 136 TYR A N 1
ATOM 1067 C CA . TYR A 1 136 ? 29.380 7.655 -48.108 1.00 87.00 136 TYR A CA 1
ATOM 1068 C C . TYR A 1 136 ? 28.921 7.115 -49.463 1.00 87.00 136 TYR A C 1
ATOM 1070 O O . TYR A 1 136 ? 29.760 6.875 -50.329 1.00 87.00 136 TYR A O 1
ATOM 1078 N N . GLN A 1 137 ? 27.615 6.945 -49.678 1.00 88.25 137 GLN A N 1
ATOM 1079 C CA . GLN A 1 137 ? 27.075 6.535 -50.977 1.00 88.25 137 GLN A CA 1
ATOM 1080 C C . GLN A 1 137 ? 27.395 7.564 -52.066 1.00 88.25 137 GLN A C 1
ATOM 1082 O O . GLN A 1 137 ? 27.924 7.187 -53.111 1.00 88.25 137 GLN A O 1
ATOM 1087 N N . GLU A 1 138 ? 27.179 8.851 -51.789 1.00 90.38 138 GLU A N 1
ATOM 1088 C CA . GLU A 1 138 ? 27.516 9.947 -52.706 1.00 90.38 138 GLU A CA 1
ATOM 1089 C C . GLU A 1 138 ? 29.023 9.974 -53.023 1.00 90.38 138 GLU A C 1
ATOM 1091 O O . GLU A 1 138 ? 29.419 10.073 -54.186 1.00 90.38 138 GLU A O 1
ATOM 1096 N N . GLN A 1 139 ? 29.891 9.790 -52.019 1.00 88.00 139 GLN A N 1
ATOM 1097 C CA . GLN A 1 139 ? 31.338 9.696 -52.245 1.00 88.00 139 GLN A CA 1
ATOM 1098 C C . GLN A 1 139 ? 31.732 8.484 -53.095 1.00 88.00 139 GLN A C 1
ATOM 1100 O O . GLN A 1 139 ? 32.604 8.598 -53.957 1.00 88.00 139 GLN A O 1
ATOM 1105 N N . ILE A 1 140 ? 31.101 7.326 -52.881 1.00 86.75 140 ILE A N 1
ATOM 1106 C CA . ILE A 1 140 ? 31.350 6.126 -53.687 1.00 86.75 140 ILE A CA 1
ATOM 1107 C C . ILE A 1 140 ? 30.929 6.362 -55.140 1.00 86.75 140 ILE A C 1
ATOM 1109 O O . ILE A 1 140 ? 31.650 5.946 -56.048 1.00 86.75 140 ILE A O 1
ATOM 1113 N N . GLU A 1 141 ? 29.799 7.023 -55.387 1.00 88.94 141 GLU A N 1
ATOM 1114 C CA . GLU A 1 141 ? 29.350 7.353 -56.744 1.00 88.94 141 GLU A CA 1
ATOM 1115 C C . GLU A 1 141 ? 30.310 8.311 -57.450 1.00 88.94 141 GLU A C 1
ATOM 1117 O O . GLU A 1 141 ? 30.731 8.031 -58.576 1.00 88.94 141 GLU A O 1
ATOM 1122 N N . LEU A 1 142 ? 30.734 9.381 -56.772 1.00 88.44 142 LEU A N 1
ATOM 1123 C CA . LEU A 1 142 ? 31.728 10.316 -57.303 1.00 88.44 142 LEU A CA 1
ATOM 1124 C C . LEU A 1 142 ? 33.062 9.617 -57.586 1.00 88.44 142 LEU A C 1
ATOM 1126 O O . LEU A 1 142 ? 33.652 9.810 -58.650 1.00 88.44 142 LEU A O 1
ATOM 1130 N N . PHE A 1 143 ? 33.522 8.756 -56.676 1.00 85.44 143 PHE A N 1
ATOM 1131 C CA . PHE A 1 143 ? 34.752 7.991 -56.862 1.00 85.44 143 PHE A CA 1
ATOM 1132 C C . PHE A 1 143 ? 34.649 7.020 -58.044 1.00 85.44 143 PHE A C 1
ATOM 1134 O O . PHE A 1 143 ? 35.584 6.921 -58.841 1.00 85.44 143 PHE A O 1
ATOM 1141 N N . LYS A 1 144 ? 33.505 6.340 -58.209 1.00 86.12 144 LYS A N 1
ATOM 1142 C CA . LYS A 1 144 ? 33.233 5.481 -59.372 1.00 86.12 144 LYS A CA 1
ATOM 1143 C C . LYS A 1 144 ? 33.267 6.280 -60.673 1.00 86.12 144 LYS A C 1
ATOM 1145 O O . LYS A 1 144 ? 33.934 5.847 -61.609 1.00 86.12 144 LYS A O 1
ATOM 1150 N N . GLN A 1 145 ? 32.601 7.435 -60.734 1.00 86.38 145 GLN A N 1
ATOM 1151 C CA . GLN A 1 145 ? 32.604 8.294 -61.924 1.00 86.38 145 GLN A CA 1
ATOM 1152 C C . GLN A 1 145 ? 34.010 8.809 -62.256 1.00 86.38 145 GLN A C 1
ATOM 1154 O O . GLN A 1 145 ? 34.435 8.732 -63.408 1.00 86.38 145 GLN A O 1
ATOM 1159 N N . ALA A 1 146 ? 34.763 9.267 -61.253 1.00 85.94 146 ALA A N 1
ATOM 1160 C CA . ALA A 1 146 ? 36.134 9.736 -61.436 1.00 85.94 146 ALA A CA 1
ATOM 1161 C C . ALA A 1 146 ? 37.053 8.621 -61.957 1.00 85.94 146 ALA A C 1
ATOM 1163 O O . ALA A 1 146 ? 37.795 8.827 -62.918 1.00 85.94 146 ALA A O 1
ATOM 1164 N N . LYS A 1 147 ? 36.964 7.417 -61.375 1.00 87.25 147 LYS A N 1
ATOM 1165 C CA . LYS A 1 147 ? 37.734 6.250 -61.829 1.00 87.25 147 LYS A CA 1
ATOM 1166 C C . LYS A 1 147 ? 37.344 5.803 -63.230 1.00 87.25 147 LYS A C 1
ATOM 1168 O O . LYS A 1 147 ? 38.221 5.459 -64.017 1.00 87.25 147 LYS A O 1
ATOM 1173 N N . PHE A 1 148 ? 36.056 5.835 -63.556 1.00 84.88 148 PHE A N 1
ATOM 1174 C CA . PHE A 1 148 ? 35.578 5.526 -64.897 1.00 84.88 148 PHE A CA 1
ATOM 1175 C C . PHE A 1 148 ? 36.148 6.512 -65.922 1.00 84.88 148 PHE A C 1
ATOM 1177 O O . PHE A 1 148 ? 36.730 6.082 -66.913 1.00 84.88 148 PHE A O 1
ATOM 1184 N N . ASN A 1 149 ? 36.083 7.819 -65.649 1.00 85.81 149 ASN A N 1
ATOM 1185 C CA . ASN A 1 149 ? 36.642 8.842 -66.533 1.00 85.81 149 ASN A CA 1
ATOM 1186 C C . ASN A 1 149 ? 38.167 8.689 -66.707 1.00 85.81 149 ASN A C 1
ATOM 1188 O O . ASN A 1 149 ? 38.678 8.761 -67.821 1.00 85.81 149 ASN A O 1
ATOM 1192 N N . GLU A 1 150 ? 38.897 8.394 -65.624 1.00 89.56 150 GLU A N 1
ATOM 1193 C CA . GLU A 1 150 ? 40.341 8.124 -65.673 1.00 89.56 150 GLU A CA 1
ATOM 1194 C C . GLU A 1 150 ? 40.673 6.941 -66.600 1.00 89.56 150 GLU A C 1
ATOM 1196 O O . GLU A 1 150 ? 41.579 7.030 -67.432 1.00 89.56 150 GLU A O 1
ATOM 1201 N N . ILE A 1 151 ? 39.927 5.837 -66.488 1.00 88.62 151 ILE A N 1
ATOM 1202 C CA . ILE A 1 151 ? 40.104 4.654 -67.340 1.00 88.62 151 ILE A CA 1
ATOM 1203 C C . ILE A 1 151 ? 39.771 4.984 -68.800 1.00 88.62 151 ILE A C 1
ATOM 1205 O O . ILE A 1 151 ? 40.538 4.620 -69.692 1.00 88.62 151 ILE A O 1
ATOM 1209 N N . PHE A 1 152 ? 38.679 5.710 -69.053 1.00 88.25 152 PHE A N 1
ATOM 1210 C CA . PHE A 1 152 ? 38.283 6.119 -70.403 1.00 88.25 152 PHE A CA 1
ATOM 1211 C C . PHE A 1 152 ? 39.341 6.984 -71.087 1.00 88.25 152 PHE A C 1
ATOM 1213 O O . PHE A 1 152 ? 39.683 6.722 -72.239 1.00 88.25 152 PHE A O 1
ATOM 1220 N N . ILE A 1 153 ? 39.914 7.961 -70.379 1.00 89.31 153 ILE A N 1
ATOM 1221 C CA . ILE A 1 153 ? 40.988 8.812 -70.912 1.00 89.31 153 ILE A CA 1
ATOM 1222 C C . ILE A 1 153 ? 42.223 7.972 -71.256 1.00 89.31 153 ILE A C 1
ATOM 1224 O O . ILE A 1 153 ? 42.797 8.139 -72.333 1.00 89.31 153 ILE A O 1
ATOM 1228 N N . ARG A 1 154 ?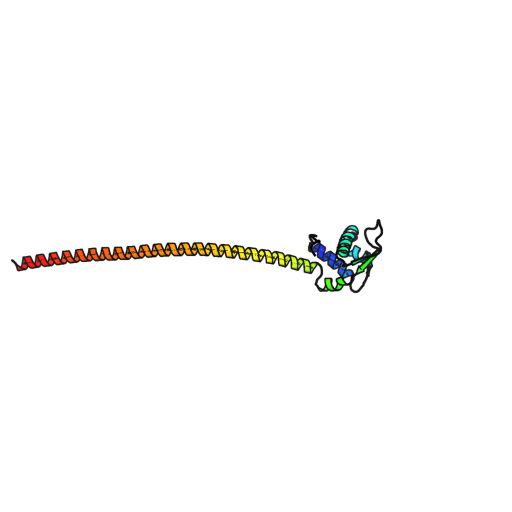 42.620 7.036 -70.381 1.00 88.44 154 ARG A N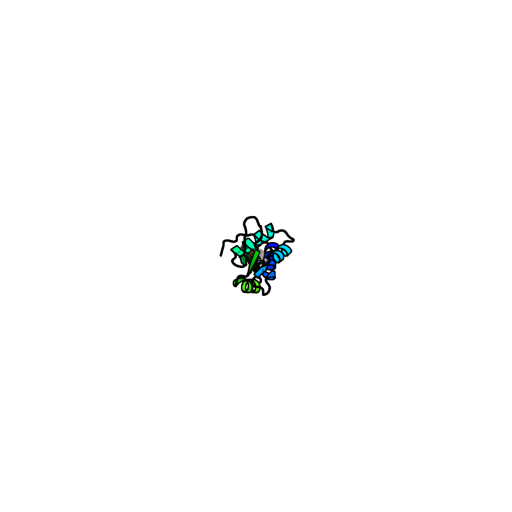 1
ATOM 1229 C CA . ARG A 1 154 ? 43.766 6.144 -70.639 1.00 88.44 154 ARG A CA 1
ATOM 1230 C C . ARG A 1 154 ? 43.548 5.273 -71.877 1.00 88.44 154 ARG A C 1
ATOM 1232 O O . ARG A 1 154 ? 44.452 5.166 -72.701 1.00 88.44 154 ARG A O 1
ATOM 1239 N N . ILE A 1 155 ? 42.360 4.684 -72.029 1.00 90.81 155 ILE A N 1
ATOM 1240 C CA . ILE A 1 155 ? 42.012 3.876 -73.208 1.00 90.81 155 ILE A CA 1
ATOM 1241 C C . ILE A 1 155 ? 41.986 4.750 -74.468 1.00 90.81 155 ILE A C 1
ATOM 1243 O O . ILE A 1 155 ? 42.543 4.359 -75.492 1.00 90.81 155 ILE A O 1
ATOM 1247 N N . GLY A 1 156 ? 41.394 5.944 -74.391 1.00 88.94 156 GLY A N 1
ATOM 1248 C CA . GLY A 1 156 ? 41.341 6.891 -75.503 1.00 88.94 156 GLY A CA 1
ATOM 1249 C C . GLY A 1 156 ? 42.731 7.273 -76.011 1.00 88.94 156 GLY A C 1
ATOM 1250 O O . GLY A 1 156 ? 42.988 7.171 -77.206 1.00 88.94 156 GLY A O 1
ATOM 1251 N N . LEU A 1 157 ? 43.652 7.632 -75.110 1.00 91.62 157 LEU A N 1
ATOM 1252 C CA . LEU A 1 157 ? 45.045 7.943 -75.458 1.00 91.62 157 LEU A CA 1
ATOM 1253 C C . LEU A 1 157 ? 45.782 6.741 -76.061 1.00 91.62 157 LEU A C 1
ATOM 1255 O O . LEU A 1 157 ? 46.527 6.906 -77.026 1.00 91.62 157 LEU A O 1
ATOM 1259 N N . PHE A 1 158 ? 45.558 5.537 -75.527 1.00 91.62 158 PHE A N 1
ATOM 1260 C CA . PHE A 1 158 ? 46.148 4.312 -76.066 1.00 91.62 158 PHE A CA 1
ATOM 1261 C C . PHE A 1 158 ? 45.697 4.059 -77.512 1.00 91.62 158 PHE A C 1
ATOM 1263 O O . PHE A 1 158 ? 46.534 3.855 -78.390 1.00 91.62 158 PHE A O 1
ATOM 1270 N N . LEU A 1 159 ? 44.391 4.147 -77.785 1.00 91.38 159 LEU A N 1
ATOM 1271 C CA . LEU A 1 159 ? 43.841 3.985 -79.134 1.00 91.38 159 LEU A CA 1
ATOM 1272 C C . LEU A 1 159 ? 44.345 5.064 -80.100 1.00 91.38 159 LEU A C 1
ATOM 1274 O O . LEU A 1 159 ? 44.654 4.753 -81.248 1.00 91.38 159 LEU A O 1
ATOM 1278 N N . LEU A 1 160 ? 44.482 6.310 -79.639 1.00 91.56 160 LEU A N 1
ATOM 1279 C CA . LEU A 1 160 ? 45.038 7.411 -80.432 1.00 91.56 160 LEU A CA 1
ATOM 1280 C C . LEU A 1 160 ? 46.497 7.136 -80.828 1.00 91.56 160 LEU A C 1
ATOM 1282 O O . LEU A 1 160 ? 46.869 7.330 -81.983 1.00 91.56 160 LEU A O 1
ATOM 1286 N N . GLY A 1 161 ? 47.309 6.619 -79.901 1.00 89.25 161 GLY A N 1
ATOM 1287 C CA . GLY A 1 161 ? 48.683 6.195 -80.182 1.00 89.25 161 GLY A CA 1
ATOM 1288 C C . GLY A 1 161 ? 48.760 5.056 -81.205 1.00 89.25 161 GLY A C 1
ATOM 1289 O O . GLY A 1 161 ? 49.571 5.105 -82.133 1.00 89.25 161 GLY A O 1
ATOM 1290 N N . VAL A 1 162 ? 47.879 4.057 -81.095 1.00 91.12 162 VAL A N 1
ATOM 1291 C CA . VAL A 1 162 ? 47.773 2.967 -82.083 1.00 91.12 162 VAL A CA 1
ATOM 1292 C C . VAL A 1 162 ? 47.356 3.505 -83.457 1.00 91.12 162 VAL A C 1
ATOM 1294 O O . VAL A 1 162 ? 47.952 3.142 -84.466 1.00 91.12 162 VAL A O 1
ATOM 1297 N N . ALA A 1 163 ? 46.386 4.418 -83.516 1.00 88.75 163 ALA A N 1
ATOM 1298 C CA . ALA A 1 163 ? 45.955 5.025 -84.773 1.00 88.75 163 ALA A CA 1
ATOM 1299 C C . ALA A 1 163 ? 47.075 5.845 -85.436 1.00 88.75 163 ALA A C 1
ATOM 1301 O O . ALA A 1 163 ? 47.294 5.719 -86.638 1.00 88.75 163 ALA A O 1
ATOM 1302 N N . LEU A 1 164 ? 47.819 6.643 -84.660 1.00 89.06 164 LEU A N 1
ATOM 1303 C CA . LEU A 1 164 ? 48.949 7.435 -85.158 1.00 89.06 164 LEU A CA 1
ATOM 1304 C C . LEU A 1 164 ? 50.073 6.553 -85.708 1.00 89.06 164 LEU A C 1
ATOM 1306 O O . LEU A 1 164 ? 50.580 6.818 -86.795 1.00 89.06 164 LEU A O 1
ATOM 1310 N N . THR A 1 165 ? 50.443 5.493 -84.986 1.00 87.81 165 THR A N 1
ATOM 1311 C CA . THR A 1 165 ? 51.467 4.544 -85.456 1.00 87.81 165 THR A CA 1
ATOM 1312 C C . THR A 1 165 ? 51.032 3.826 -86.731 1.00 87.81 165 THR A C 1
ATOM 1314 O O . THR A 1 165 ? 51.830 3.706 -87.657 1.00 87.81 165 THR A O 1
ATOM 1317 N N . TRP A 1 166 ? 49.763 3.423 -86.833 1.00 89.75 166 TRP A N 1
ATOM 1318 C CA . TRP A 1 166 ? 49.219 2.814 -88.048 1.00 89.75 166 TRP A CA 1
ATOM 1319 C C . TRP A 1 166 ? 49.219 3.778 -89.245 1.00 89.75 166 TRP A C 1
ATOM 1321 O O . TRP A 1 166 ? 49.604 3.392 -90.347 1.00 89.75 166 TRP A O 1
ATOM 1331 N N . LEU A 1 167 ? 48.858 5.046 -89.024 1.00 87.88 167 LEU A N 1
ATOM 1332 C CA . LEU A 1 167 ? 48.843 6.078 -90.063 1.00 87.88 167 LEU A CA 1
ATOM 1333 C C . LEU A 1 167 ? 50.254 6.323 -90.617 1.00 87.88 167 LEU A C 1
ATOM 1335 O O . LEU A 1 167 ? 50.430 6.312 -91.833 1.00 87.88 167 LEU A O 1
ATOM 1339 N N . ILE A 1 168 ? 51.257 6.451 -89.738 1.00 86.56 168 ILE A N 1
ATOM 1340 C CA . ILE A 1 168 ? 52.672 6.605 -90.118 1.00 86.56 168 ILE A CA 1
ATOM 1341 C C . ILE A 1 168 ? 53.147 5.423 -90.969 1.00 86.56 168 ILE A C 1
ATOM 1343 O O . ILE A 1 168 ? 53.778 5.641 -91.997 1.00 86.56 168 ILE A O 1
ATOM 1347 N N . ILE A 1 169 ? 52.817 4.189 -90.572 1.00 87.81 169 ILE A N 1
ATOM 1348 C CA . ILE A 1 169 ? 53.191 2.986 -91.330 1.00 87.81 169 ILE A CA 1
ATOM 1349 C C . ILE A 1 169 ? 52.531 2.970 -92.714 1.00 87.81 169 ILE A C 1
ATOM 1351 O O . ILE A 1 169 ? 53.168 2.556 -93.670 1.00 87.81 169 ILE A O 1
ATOM 1355 N N . SER A 1 170 ? 51.277 3.416 -92.846 1.00 78.94 170 SER A N 1
ATOM 1356 C CA . SER A 1 170 ? 50.592 3.421 -94.150 1.00 78.94 170 SER A CA 1
ATOM 1357 C C . SER A 1 170 ? 51.081 4.510 -95.113 1.00 78.94 170 SER A C 1
ATOM 1359 O O . SER A 1 170 ? 50.841 4.410 -96.313 1.00 78.94 170 SER A O 1
ATOM 1361 N N . LEU A 1 171 ? 51.710 5.568 -94.587 1.00 77.19 171 LEU A N 1
ATOM 1362 C CA . LEU A 1 171 ? 52.191 6.711 -95.367 1.00 77.19 171 LEU A CA 1
ATOM 1363 C C . LEU A 1 171 ? 53.630 6.529 -95.884 1.00 77.19 171 LEU A C 1
ATOM 1365 O O . LEU A 1 171 ? 54.084 7.352 -96.680 1.00 77.19 171 LEU A O 1
ATOM 1369 N N . MET A 1 172 ? 54.339 5.508 -95.393 1.00 69.06 172 MET A N 1
ATOM 1370 C CA . MET A 1 172 ? 55.729 5.171 -95.717 1.00 69.06 172 MET A CA 1
ATOM 1371 C C . MET A 1 172 ? 55.788 4.038 -96.742 1.00 69.06 172 MET A C 1
ATOM 1373 O O . MET A 1 172 ? 56.639 4.135 -97.653 1.00 69.06 172 MET A O 1
#

pLDDT: mean 85.0, std 10.29, range [32.56, 93.62]